Protein AF-A0A8X6UMQ1-F1 (afdb_monomer_lite)

Structure (mmCIF, N/CA/C/O backbone):
data_AF-A0A8X6UMQ1-F1
#
_entry.id   AF-A0A8X6UMQ1-F1
#
loop_
_atom_site.group_PDB
_atom_site.id
_atom_site.type_symbol
_atom_site.label_atom_id
_atom_site.label_alt_id
_atom_site.label_comp_id
_atom_site.label_asym_id
_atom_site.label_entity_id
_atom_site.label_seq_id
_atom_site.pdbx_PDB_ins_code
_atom_site.Cartn_x
_atom_site.Cartn_y
_atom_site.Cartn_z
_atom_site.occupancy
_atom_site.B_iso_or_equiv
_atom_site.auth_seq_id
_atom_site.auth_comp_id
_atom_site.auth_asym_id
_atom_site.auth_atom_id
_atom_site.pdbx_PDB_model_num
ATOM 1 N N . PHE A 1 1 ? 0.516 -11.897 13.824 1.00 55.12 1 PHE A N 1
ATOM 2 C CA . PHE A 1 1 ? 0.504 -12.887 12.729 1.00 55.12 1 PHE A CA 1
ATOM 3 C C . PHE A 1 1 ? 0.758 -14.272 13.299 1.00 55.12 1 PHE A C 1
ATOM 5 O O . PHE A 1 1 ? 1.597 -14.376 14.193 1.00 55.12 1 PHE A O 1
ATOM 12 N N . PRO A 1 2 ? 0.032 -15.308 12.845 1.00 65.31 2 PRO A N 1
ATOM 13 C CA . PRO A 1 2 ? 0.308 -16.686 13.238 1.00 65.31 2 PRO A CA 1
ATOM 14 C C . PRO A 1 2 ? 1.764 -17.045 12.915 1.00 65.31 2 PRO A C 1
ATOM 16 O O . PRO A 1 2 ? 2.289 -16.668 11.867 1.00 65.31 2 PRO A O 1
ATOM 19 N N . ARG A 1 3 ? 2.435 -17.745 13.837 1.00 72.44 3 ARG A N 1
ATOM 20 C CA . ARG A 1 3 ? 3.843 -18.158 13.698 1.00 72.44 3 ARG A CA 1
ATOM 21 C C . ARG A 1 3 ? 3.968 -19.393 12.800 1.00 72.44 3 ARG A C 1
ATOM 23 O O . ARG A 1 3 ? 4.497 -20.419 13.208 1.00 72.44 3 ARG A O 1
ATOM 30 N N . THR A 1 4 ? 3.445 -19.317 11.584 1.00 83.50 4 THR A N 1
ATOM 31 C CA . THR A 1 4 ? 3.621 -20.365 10.574 1.00 83.50 4 THR A CA 1
ATOM 32 C C . THR A 1 4 ? 4.880 -20.077 9.768 1.00 83.50 4 THR A C 1
ATOM 34 O O . THR A 1 4 ? 5.043 -18.960 9.277 1.00 83.50 4 THR A O 1
ATOM 37 N N . ARG A 1 5 ? 5.748 -21.086 9.598 1.00 81.88 5 ARG A N 1
ATOM 38 C CA . ARG A 1 5 ? 7.047 -20.968 8.903 1.00 81.88 5 ARG A CA 1
ATOM 39 C C . ARG A 1 5 ? 6.934 -20.273 7.538 1.00 81.88 5 ARG A C 1
ATOM 41 O O . ARG A 1 5 ? 7.789 -19.471 7.203 1.00 81.88 5 ARG A O 1
ATOM 48 N N . VAL A 1 6 ? 5.846 -20.526 6.813 1.00 88.25 6 VAL A N 1
ATOM 49 C CA . VAL A 1 6 ? 5.626 -20.049 5.437 1.00 88.25 6 VAL A CA 1
ATOM 50 C C . VAL A 1 6 ? 4.946 -18.679 5.328 1.00 88.25 6 VAL A C 1
ATOM 52 O O . VAL A 1 6 ? 4.921 -18.098 4.250 1.00 88.25 6 VAL A O 1
ATOM 55 N N . ALA A 1 7 ? 4.382 -18.129 6.412 1.00 86.69 7 ALA A N 1
ATOM 56 C CA . ALA A 1 7 ? 3.598 -16.887 6.316 1.00 86.69 7 ALA A CA 1
ATOM 57 C C . ALA A 1 7 ? 4.451 -15.682 5.908 1.00 86.69 7 ALA A C 1
ATOM 59 O O . ALA A 1 7 ? 3.979 -14.802 5.189 1.00 86.69 7 ALA A O 1
ATOM 60 N N . ARG A 1 8 ? 5.710 -15.651 6.356 1.00 85.44 8 ARG A N 1
ATOM 61 C CA . ARG A 1 8 ? 6.662 -14.619 5.947 1.00 85.44 8 ARG A CA 1
ATOM 62 C C . ARG A 1 8 ? 6.927 -14.690 4.445 1.00 85.44 8 ARG A C 1
ATOM 64 O O . ARG A 1 8 ? 6.864 -13.660 3.786 1.00 85.44 8 ARG A O 1
ATOM 71 N N . ASP A 1 9 ? 7.176 -15.885 3.921 1.00 90.12 9 ASP A N 1
ATOM 72 C CA . ASP A 1 9 ? 7.523 -16.076 2.511 1.00 90.12 9 ASP A CA 1
ATOM 73 C C . ASP A 1 9 ? 6.345 -15.729 1.600 1.00 90.12 9 ASP A C 1
ATOM 75 O O . ASP A 1 9 ? 6.521 -15.009 0.619 1.00 90.12 9 ASP A O 1
ATOM 79 N N . ILE A 1 10 ? 5.129 -16.143 1.975 1.00 91.00 10 ILE A N 1
ATOM 80 C CA . ILE A 1 10 ? 3.897 -15.755 1.272 1.00 91.00 10 ILE A CA 1
ATOM 81 C C . ILE A 1 10 ? 3.755 -14.228 1.257 1.00 91.00 10 ILE A C 1
ATOM 83 O O . ILE A 1 10 ? 3.507 -13.643 0.205 1.00 91.00 10 ILE A O 1
ATOM 87 N N . SER A 1 11 ? 3.952 -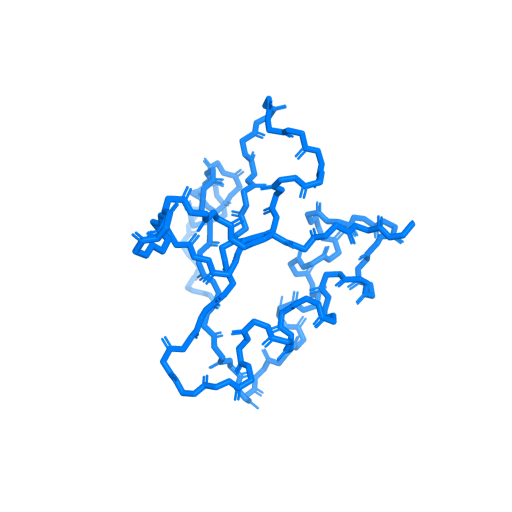13.567 2.402 1.00 88.50 11 SER A N 1
ATOM 88 C CA . SER A 1 11 ? 3.822 -12.110 2.495 1.00 88.50 11 SER A CA 1
ATOM 89 C C . SER A 1 11 ? 4.871 -11.359 1.672 1.00 88.50 11 SER A C 1
ATOM 91 O O . SER A 1 11 ? 4.538 -10.324 1.106 1.00 88.50 11 SER A O 1
ATOM 93 N N . LEU A 1 12 ? 6.115 -11.844 1.612 1.00 89.44 12 LEU A N 1
ATOM 94 C CA . LEU A 1 12 ? 7.196 -11.203 0.852 1.00 89.44 12 LEU A CA 1
ATOM 95 C C . LEU A 1 12 ? 7.062 -11.402 -0.664 1.00 89.44 12 LEU A C 1
ATOM 97 O O . LEU A 1 12 ? 7.520 -10.552 -1.418 1.00 89.44 12 LEU A O 1
ATOM 101 N N . ASN A 1 13 ? 6.428 -12.491 -1.106 1.00 92.12 13 ASN A N 1
ATOM 102 C CA . ASN A 1 13 ? 6.199 -12.783 -2.528 1.00 92.12 13 ASN A CA 1
ATOM 103 C C . ASN A 1 13 ? 4.813 -12.332 -3.027 1.00 92.12 13 ASN A C 1
ATOM 105 O O . ASN A 1 13 ? 4.459 -12.566 -4.180 1.00 92.12 13 ASN A O 1
ATOM 109 N N . SER A 1 14 ? 4.007 -11.694 -2.175 1.00 94.19 14 SER A N 1
ATOM 110 C CA . SER A 1 14 ? 2.703 -11.165 -2.574 1.00 94.19 14 SER A CA 1
ATOM 111 C C . SER A 1 14 ? 2.875 -9.895 -3.408 1.00 94.19 14 SER A C 1
ATOM 113 O O . SER A 1 14 ? 3.337 -8.875 -2.901 1.00 94.19 14 SER A O 1
ATOM 115 N N . HIS A 1 15 ? 2.464 -9.939 -4.676 1.00 95.06 15 HIS A N 1
ATOM 116 C CA . HIS A 1 15 ? 2.509 -8.775 -5.569 1.00 95.06 15 HIS A CA 1
ATOM 117 C C . HIS A 1 15 ? 1.440 -7.729 -5.262 1.00 95.06 15 HIS A C 1
ATOM 119 O O . HIS A 1 15 ? 1.679 -6.548 -5.467 1.00 95.06 15 HIS A O 1
ATOM 125 N N . TYR A 1 16 ? 0.288 -8.142 -4.740 1.00 94.69 16 TYR A N 1
ATOM 126 C CA . TYR A 1 16 ? -0.813 -7.235 -4.439 1.00 94.69 16 TYR A CA 1
ATOM 127 C C . TYR A 1 16 ? -1.266 -7.434 -3.003 1.00 94.69 16 TYR A C 1
ATOM 129 O O . TYR A 1 16 ? -1.604 -8.546 -2.594 1.00 94.69 16 TYR A O 1
ATOM 137 N N . ILE A 1 17 ? -1.272 -6.347 -2.237 1.00 95.50 17 ILE A N 1
ATOM 138 C CA . ILE A 1 17 ? -1.692 -6.343 -0.838 1.00 95.50 17 ILE A CA 1
ATOM 139 C C . ILE A 1 17 ? -2.796 -5.303 -0.676 1.00 95.50 17 ILE A C 1
ATOM 141 O O . ILE A 1 17 ? -2.611 -4.134 -1.001 1.00 95.50 17 ILE A O 1
ATOM 145 N N . ILE A 1 18 ? -3.949 -5.727 -0.159 1.00 95.69 18 ILE A N 1
ATOM 146 C CA . ILE A 1 18 ? -5.085 -4.844 0.124 1.00 95.69 18 ILE A CA 1
ATOM 147 C C . ILE A 1 18 ? -5.103 -4.534 1.619 1.00 95.69 18 ILE A C 1
ATOM 149 O O . ILE A 1 18 ? -5.181 -5.437 2.454 1.00 95.69 18 ILE A O 1
ATOM 153 N N . LEU A 1 19 ? -5.046 -3.249 1.957 1.00 95.38 19 LEU A N 1
ATOM 154 C CA . LEU A 1 19 ? -5.075 -2.759 3.330 1.00 95.38 19 LEU A CA 1
ATOM 155 C C . LEU A 1 19 ? -6.423 -2.113 3.636 1.00 95.38 19 LEU A C 1
ATOM 157 O O . LEU A 1 19 ? -6.753 -1.050 3.114 1.00 95.38 19 LEU A O 1
ATOM 161 N N . PHE A 1 20 ? -7.179 -2.738 4.531 1.00 94.44 20 PHE A N 1
ATOM 162 C CA . PHE A 1 20 ? -8.397 -2.162 5.094 1.00 94.44 20 PHE A CA 1
ATOM 163 C C . PHE A 1 20 ? -8.089 -1.297 6.313 1.00 94.44 20 PHE A C 1
ATOM 165 O O . PHE A 1 20 ? -7.055 -1.456 6.969 1.00 94.44 20 PHE A O 1
ATOM 172 N N . ARG A 1 21 ? -9.035 -0.419 6.663 1.00 92.81 21 ARG A N 1
ATOM 173 C CA . ARG A 1 21 ? -8.947 0.397 7.873 1.00 92.81 21 ARG A CA 1
ATOM 174 C C . ARG A 1 21 ? -8.802 -0.480 9.121 1.00 92.81 21 ARG A C 1
ATOM 176 O O . ARG A 1 21 ? -9.736 -1.166 9.529 1.00 92.81 21 ARG A O 1
ATOM 183 N N . ASN A 1 22 ? -7.655 -0.380 9.781 1.00 89.44 22 ASN A N 1
ATOM 184 C CA . ASN A 1 22 ? -7.407 -0.964 11.094 1.00 89.44 22 ASN A CA 1
ATOM 185 C C . ASN A 1 22 ? -7.237 0.150 12.140 1.00 89.44 22 ASN A C 1
ATOM 187 O O . ASN A 1 22 ? -6.224 0.848 12.163 1.00 89.44 22 ASN A O 1
ATOM 191 N N . ASN A 1 23 ? -8.234 0.316 13.015 1.00 86.38 23 ASN A N 1
ATOM 192 C CA . ASN A 1 23 ? -8.189 1.297 14.109 1.00 86.38 23 ASN A CA 1
ATOM 193 C C . ASN A 1 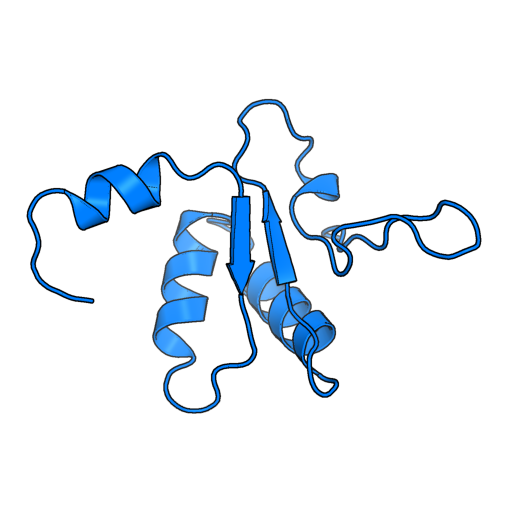23 ? -7.470 0.768 15.364 1.00 86.38 23 ASN A C 1
ATOM 195 O O . ASN A 1 23 ? -7.171 1.550 16.259 1.00 86.38 23 ASN A O 1
ATOM 199 N N . ARG A 1 24 ? -7.222 -0.546 15.455 1.00 88.75 24 ARG A N 1
ATOM 200 C CA . ARG A 1 24 ? -6.630 -1.186 16.639 1.00 88.75 24 ARG A CA 1
ATOM 201 C C . ARG A 1 24 ? -5.112 -1.05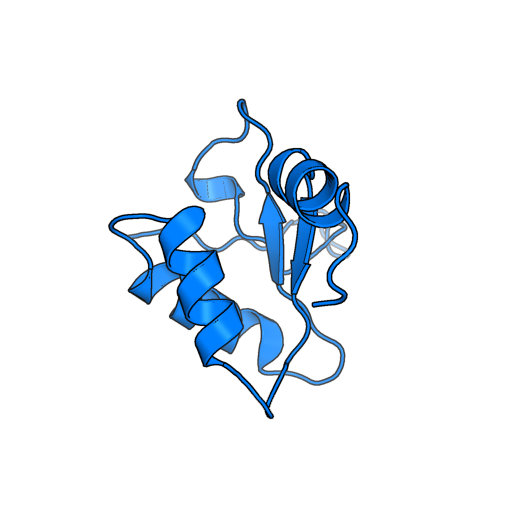7 16.654 1.00 88.75 24 ARG A C 1
ATOM 203 O O . ARG A 1 24 ? -4.544 -0.779 17.701 1.00 88.75 24 ARG A O 1
ATOM 210 N N . ASP A 1 25 ? -4.466 -1.295 15.514 1.00 86.69 25 ASP A N 1
ATOM 211 C CA . ASP A 1 25 ? -3.006 -1.318 15.426 1.00 86.69 25 ASP A CA 1
ATOM 212 C C . ASP A 1 25 ? -2.510 -0.713 14.107 1.00 86.69 25 ASP A C 1
ATOM 214 O O . ASP A 1 25 ? -2.334 -1.395 13.096 1.00 86.69 25 ASP A O 1
ATOM 218 N N . GLN A 1 26 ? -2.264 0.599 14.128 1.00 90.19 26 GLN A N 1
ATOM 219 C CA . GLN A 1 26 ? -1.646 1.299 12.999 1.00 90.19 26 GLN A CA 1
ATOM 220 C C . GLN A 1 26 ? -0.124 1.123 12.943 1.00 90.19 26 GLN A C 1
ATOM 222 O O . GLN A 1 26 ? 0.488 1.430 11.919 1.00 90.19 26 GLN A O 1
ATOM 227 N N . SER A 1 27 ? 0.506 0.613 14.009 1.00 91.88 27 SER A N 1
ATOM 228 C CA . SER A 1 27 ? 1.958 0.419 14.044 1.00 91.88 27 SER A CA 1
ATOM 229 C C . SER A 1 27 ? 2.397 -0.639 13.031 1.00 91.88 27 SER A C 1
ATOM 231 O O . SER A 1 27 ? 3.423 -0.476 12.366 1.00 91.88 27 SER A O 1
ATOM 233 N N . GLN A 1 28 ? 1.567 -1.668 12.835 1.00 91.62 28 GLN A N 1
ATOM 234 C CA . GLN A 1 28 ? 1.768 -2.694 11.821 1.00 91.62 28 GLN A CA 1
ATOM 235 C C . GLN A 1 28 ? 1.742 -2.114 10.401 1.00 91.62 28 GLN A C 1
ATOM 237 O O . GLN A 1 28 ? 2.619 -2.436 9.600 1.00 91.62 28 GLN A O 1
ATOM 242 N N . ILE A 1 29 ? 0.791 -1.220 10.111 1.00 94.88 29 ILE A N 1
ATOM 243 C CA . ILE A 1 29 ? 0.686 -0.546 8.809 1.00 94.88 29 ILE A CA 1
ATOM 244 C C . ILE A 1 29 ? 1.900 0.353 8.573 1.00 94.88 29 ILE A C 1
ATOM 246 O O . ILE A 1 29 ? 2.499 0.306 7.503 1.00 94.88 29 ILE A O 1
ATOM 250 N N . GLY A 1 30 ? 2.335 1.101 9.592 1.00 94.56 30 GLY A N 1
ATOM 251 C CA . GLY A 1 30 ? 3.549 1.915 9.506 1.00 94.56 30 GLY A CA 1
ATOM 252 C C . GLY A 1 30 ? 4.821 1.085 9.313 1.00 94.56 30 GLY A C 1
ATOM 253 O O . GLY A 1 30 ? 5.715 1.487 8.572 1.00 94.56 30 GLY A O 1
ATOM 254 N N . CYS A 1 31 ? 4.914 -0.086 9.949 1.00 93.81 31 CYS A N 1
ATOM 255 C CA . CYS A 1 31 ? 6.027 -1.014 9.752 1.00 93.81 31 CYS A CA 1
ATOM 256 C C . CYS A 1 31 ? 6.064 -1.555 8.321 1.00 93.81 31 CYS A C 1
ATOM 258 O O . CYS A 1 31 ? 7.116 -1.516 7.686 1.00 93.81 31 CYS A O 1
ATOM 260 N N . PHE A 1 32 ? 4.916 -1.987 7.801 1.00 94.19 32 PHE A N 1
ATOM 261 C CA . PHE A 1 32 ? 4.782 -2.415 6.413 1.00 94.19 32 PHE A CA 1
ATOM 262 C C . PHE A 1 32 ? 5.128 -1.279 5.440 1.00 94.19 32 PHE A C 1
ATOM 264 O O . PHE A 1 32 ? 5.968 -1.464 4.566 1.00 94.19 32 PHE A O 1
ATOM 271 N N . GLY A 1 33 ? 4.591 -0.076 5.658 1.00 94.38 33 GLY A N 1
ATOM 272 C CA . GLY A 1 33 ? 4.886 1.113 4.858 1.00 94.38 33 GLY A CA 1
ATOM 273 C C . GLY A 1 33 ? 6.378 1.435 4.771 1.00 94.38 33 GLY A C 1
ATOM 274 O O . GLY A 1 33 ? 6.878 1.735 3.694 1.00 94.38 33 GLY A O 1
ATOM 275 N N . ARG A 1 34 ? 7.126 1.297 5.875 1.00 94.44 34 ARG A N 1
ATOM 276 C CA . ARG A 1 34 ? 8.595 1.431 5.862 1.00 94.44 34 ARG A CA 1
ATOM 277 C C . ARG A 1 34 ? 9.298 0.352 5.037 1.00 94.44 34 ARG A C 1
ATOM 279 O O . ARG A 1 34 ? 10.371 0.619 4.517 1.00 94.44 34 ARG A O 1
ATOM 286 N N . GLN A 1 35 ? 8.737 -0.851 4.930 1.00 92.31 35 GLN A N 1
ATOM 287 C CA . GLN A 1 35 ? 9.321 -1.928 4.122 1.00 92.31 35 GLN A CA 1
ATOM 288 C C . GLN A 1 35 ? 9.075 -1.706 2.626 1.00 92.31 35 GLN A C 1
ATOM 290 O O . GLN A 1 35 ? 9.982 -1.927 1.831 1.00 92.31 35 GLN A O 1
ATOM 295 N N . VAL A 1 36 ? 7.881 -1.242 2.239 1.00 92.44 36 VAL A N 1
ATOM 296 C CA . VAL A 1 36 ? 7.517 -1.052 0.820 1.00 92.44 36 VAL A CA 1
ATOM 297 C C . VAL A 1 36 ? 7.886 0.323 0.249 1.00 92.44 36 VAL A C 1
ATOM 299 O O . VAL A 1 36 ? 8.093 0.437 -0.960 1.00 92.44 36 VAL A O 1
ATOM 302 N N . PHE A 1 37 ? 7.989 1.341 1.110 1.00 92.19 37 PHE A N 1
ATOM 303 C CA . PHE A 1 37 ? 8.293 2.741 0.795 1.00 92.19 37 PHE A CA 1
ATOM 304 C C . PHE A 1 37 ? 9.332 3.296 1.789 1.00 92.19 37 PHE A C 1
ATOM 306 O O . PHE A 1 37 ? 9.049 4.214 2.560 1.00 92.19 37 PHE A O 1
ATOM 313 N N . LEU A 1 38 ? 10.544 2.723 1.769 1.00 86.31 38 LEU A N 1
ATOM 314 C CA . LEU A 1 38 ? 11.694 3.008 2.653 1.00 86.31 38 LEU A CA 1
ATOM 315 C C . LEU A 1 38 ? 11.763 4.459 3.170 1.00 86.31 38 LEU A C 1
ATOM 317 O O . LEU A 1 38 ? 11.424 4.740 4.322 1.00 86.31 38 LEU A O 1
ATOM 321 N N . HIS A 1 39 ? 12.167 5.393 2.306 1.00 89.06 39 HIS A N 1
ATOM 322 C CA . HIS A 1 39 ? 12.350 6.807 2.653 1.00 89.06 39 HIS A CA 1
ATOM 323 C C . HIS A 1 39 ? 11.049 7.623 2.585 1.00 89.06 39 HIS A C 1
ATOM 325 O O . HIS A 1 39 ? 11.031 8.796 2.948 1.00 89.06 39 HIS A O 1
ATOM 331 N N . ARG A 1 40 ? 9.945 7.003 2.151 1.00 91.50 40 ARG A N 1
ATOM 332 C CA . ARG A 1 40 ? 8.651 7.647 1.870 1.00 91.50 40 ARG A CA 1
ATOM 333 C C . ARG A 1 40 ? 7.516 7.097 2.744 1.00 91.50 40 ARG A C 1
ATOM 335 O O . ARG A 1 40 ? 6.341 7.204 2.407 1.00 91.50 40 ARG A O 1
ATOM 342 N N . SER A 1 41 ? 7.844 6.550 3.915 1.00 92.12 41 SER A N 1
ATOM 343 C CA . SER A 1 41 ? 6.849 5.961 4.827 1.00 92.12 41 SER A CA 1
ATOM 344 C C . SER A 1 41 ? 5.779 6.950 5.311 1.00 92.12 41 SER A C 1
ATOM 346 O O . SER A 1 41 ? 4.643 6.548 5.554 1.00 92.12 41 SER A O 1
ATOM 348 N N . LYS A 1 42 ? 6.105 8.247 5.411 1.00 93.88 42 LYS A N 1
ATOM 349 C CA . LYS A 1 42 ? 5.125 9.296 5.733 1.00 93.88 42 LYS A CA 1
ATOM 350 C C . LYS A 1 42 ? 4.075 9.435 4.628 1.00 93.88 42 LYS A C 1
ATOM 352 O O . LYS A 1 42 ? 2.887 9.368 4.921 1.00 93.88 42 LYS A O 1
ATOM 357 N N . PHE A 1 43 ? 4.523 9.528 3.375 1.00 95.62 43 PHE A N 1
ATOM 358 C CA . PHE A 1 43 ? 3.650 9.547 2.200 1.00 95.62 43 PHE A CA 1
ATOM 359 C C . PHE A 1 43 ? 2.746 8.308 2.155 1.00 95.62 43 PHE A C 1
ATOM 361 O O . PHE A 1 43 ? 1.532 8.437 2.021 1.00 95.62 43 PHE A O 1
ATOM 368 N N . PHE A 1 44 ? 3.311 7.118 2.381 1.00 96.12 44 PHE A N 1
ATOM 369 C CA . PHE A 1 44 ? 2.537 5.877 2.449 1.00 96.12 44 PHE A CA 1
ATOM 370 C C . PHE A 1 44 ? 1.426 5.932 3.510 1.00 96.12 44 PHE A C 1
ATOM 372 O O . PHE A 1 44 ? 0.281 5.566 3.245 1.00 96.12 44 PHE A O 1
ATOM 379 N N . MET A 1 45 ? 1.746 6.402 4.720 1.00 95.75 45 MET A N 1
ATOM 380 C CA . MET A 1 45 ? 0.762 6.502 5.802 1.00 95.75 45 MET A CA 1
ATOM 381 C C . MET A 1 45 ? -0.325 7.537 5.510 1.00 95.75 45 MET A C 1
ATOM 383 O O . MET A 1 45 ? -1.478 7.322 5.889 1.00 95.75 45 MET A O 1
ATOM 387 N N . ASP A 1 46 ? 0.013 8.633 4.835 1.00 95.94 46 ASP A N 1
ATOM 388 C CA . ASP A 1 46 ? -0.961 9.642 4.425 1.00 95.94 46 ASP A CA 1
ATOM 389 C C . ASP A 1 46 ? -1.886 9.104 3.322 1.00 95.94 46 ASP A C 1
ATOM 391 O O . ASP A 1 46 ? -3.103 9.275 3.418 1.00 95.94 46 ASP A O 1
ATOM 395 N N . ALA A 1 47 ? -1.348 8.371 2.340 1.00 96.06 47 ALA A N 1
ATOM 396 C CA . ALA A 1 47 ? -2.134 7.663 1.328 1.00 96.06 47 ALA A CA 1
ATOM 397 C C . ALA A 1 47 ? -3.084 6.636 1.965 1.00 96.06 47 ALA A C 1
ATOM 399 O O . ALA A 1 47 ? -4.276 6.639 1.674 1.00 96.06 47 ALA A O 1
ATOM 400 N N . TYR A 1 48 ? -2.601 5.821 2.909 1.00 96.19 48 TYR A N 1
ATOM 401 C CA . TYR A 1 48 ? -3.432 4.867 3.653 1.00 96.19 48 TYR A CA 1
ATOM 402 C C . TYR A 1 48 ? -4.581 5.548 4.401 1.00 96.19 48 TYR A C 1
ATOM 404 O O . TYR A 1 48 ? -5.727 5.105 4.303 1.00 96.19 48 TYR A O 1
ATOM 412 N N . LYS A 1 49 ? -4.309 6.642 5.124 1.00 95.31 49 LYS A N 1
ATOM 413 C CA . LYS A 1 49 ? -5.347 7.385 5.856 1.00 95.31 49 LYS A CA 1
ATOM 414 C C . LYS A 1 49 ? -6.395 7.977 4.918 1.00 95.31 49 LYS A C 1
ATOM 416 O O . LYS A 1 49 ? -7.576 7.905 5.236 1.00 95.31 49 LYS A O 1
ATOM 421 N N . LYS A 1 50 ? -5.972 8.538 3.780 1.00 95.69 50 LYS A N 1
ATOM 422 C CA . LYS A 1 50 ? -6.877 9.097 2.764 1.00 95.69 50 LYS A CA 1
ATOM 423 C C . LYS A 1 50 ? -7.719 8.001 2.109 1.00 95.69 50 LYS A C 1
ATOM 425 O O . LYS A 1 50 ? -8.939 8.108 2.088 1.00 95.69 50 LYS A O 1
ATOM 430 N N . ALA A 1 51 ? -7.083 6.923 1.654 1.00 95.38 51 ALA A N 1
ATOM 431 C CA . ALA A 1 51 ? -7.752 5.808 0.990 1.00 95.38 51 ALA A CA 1
ATOM 432 C C . ALA A 1 51 ? -8.769 5.106 1.901 1.00 95.38 51 ALA A C 1
ATOM 434 O O . ALA A 1 51 ? -9.818 4.685 1.440 1.00 95.38 51 ALA A O 1
ATOM 435 N N . THR A 1 52 ? -8.488 5.016 3.204 1.00 94.88 52 THR A N 1
ATOM 436 C CA . THR A 1 52 ? -9.344 4.326 4.187 1.00 94.88 52 THR A CA 1
ATOM 437 C C . THR A 1 52 ? -10.207 5.269 5.037 1.00 94.88 52 THR A C 1
ATOM 439 O O . THR A 1 52 ? -10.760 4.855 6.062 1.00 94.88 52 THR A O 1
ATOM 442 N N . ALA A 1 53 ? -10.326 6.542 4.641 1.00 93.56 53 ALA A N 1
ATOM 443 C CA . ALA A 1 53 ? -11.104 7.541 5.375 1.00 93.56 53 ALA A CA 1
ATOM 444 C C . ALA A 1 53 ? -12.590 7.156 5.448 1.00 93.56 53 ALA A C 1
ATOM 446 O O . ALA A 1 53 ? -13.189 7.193 6.529 1.00 93.56 53 ALA A O 1
ATOM 447 N N . GLU A 1 54 ? -13.136 6.710 4.317 1.00 90.88 54 GLU A N 1
ATOM 448 C CA . GLU A 1 54 ? -14.533 6.315 4.167 1.00 90.88 54 GLU A CA 1
ATOM 449 C C . GLU A 1 54 ? -14.781 4.843 4.514 1.00 90.88 54 GLU A C 1
ATOM 451 O O . GLU A 1 54 ? -13.883 3.992 4.505 1.00 90.88 54 GLU A O 1
ATOM 456 N N . LYS A 1 55 ? -16.040 4.525 4.833 1.00 89.00 55 LYS A N 1
ATOM 457 C CA . LYS A 1 55 ? -16.447 3.150 5.151 1.00 89.00 55 LYS A CA 1
ATOM 458 C C . LYS A 1 55 ? -16.247 2.237 3.939 1.00 89.00 55 LYS A C 1
ATOM 460 O O . LYS A 1 55 ? -16.524 2.624 2.809 1.00 89.00 55 LYS A O 1
ATOM 465 N N . TYR A 1 56 ? -15.815 1.004 4.210 1.00 88.31 56 TYR A N 1
ATOM 466 C CA . TYR A 1 56 ? -15.616 -0.066 3.219 1.00 88.31 56 TYR A CA 1
ATOM 467 C C . TYR A 1 56 ? -14.534 0.198 2.160 1.00 88.31 56 TYR A C 1
ATOM 469 O O . TYR A 1 56 ? -14.396 -0.590 1.229 1.00 88.31 56 TYR A O 1
ATOM 477 N N . GLN A 1 57 ? -13.738 1.257 2.318 1.00 92.81 57 GLN A N 1
ATOM 478 C CA . GLN A 1 57 ? -12.613 1.545 1.435 1.00 92.81 57 GLN A CA 1
ATOM 479 C C . GLN A 1 57 ? -11.323 0.846 1.886 1.00 92.81 57 GLN A C 1
ATOM 481 O O . GLN A 1 57 ? -11.187 0.383 3.026 1.00 92.81 57 GLN A O 1
ATOM 486 N N . PHE A 1 58 ? -10.362 0.787 0.970 1.00 95.81 58 PHE A N 1
ATOM 487 C CA . PHE A 1 58 ? -9.074 0.130 1.146 1.00 95.81 58 PHE A CA 1
ATOM 488 C C . PHE A 1 58 ? -7.971 0.879 0.391 1.00 95.81 58 PHE A C 1
ATOM 490 O O . PHE A 1 58 ? -8.237 1.709 -0.475 1.00 95.81 58 PHE A O 1
ATOM 497 N N . LEU A 1 59 ? -6.720 0.546 0.703 1.00 96.75 59 LEU A N 1
ATOM 498 C CA . LEU A 1 59 ? -5.558 0.896 -0.107 1.00 96.75 59 LEU A CA 1
ATOM 499 C C . LEU A 1 59 ? -5.022 -0.368 -0.781 1.00 96.75 59 LEU A C 1
ATOM 501 O O . LEU A 1 59 ? -4.678 -1.330 -0.091 1.00 96.75 59 LEU A O 1
ATOM 505 N N . LEU A 1 60 ? -4.923 -0.363 -2.107 1.00 96.62 60 LEU A N 1
ATOM 506 C CA . LEU A 1 60 ? -4.165 -1.364 -2.850 1.00 96.62 60 LEU A CA 1
ATOM 507 C C . LEU A 1 60 ? -2.694 -0.951 -2.879 1.00 96.62 60 LEU A C 1
ATOM 509 O O . LEU A 1 60 ? -2.365 0.166 -3.282 1.00 96.62 60 LEU A O 1
ATOM 513 N N . VAL A 1 61 ? -1.823 -1.872 -2.484 1.00 96.62 61 VAL A N 1
ATOM 514 C CA . VAL A 1 61 ? -0.371 -1.726 -2.538 1.00 96.62 61 VAL A CA 1
ATOM 515 C C . VAL A 1 61 ? 0.176 -2.723 -3.552 1.00 96.62 61 VAL A C 1
ATOM 517 O O . VAL A 1 61 ? 0.056 -3.935 -3.364 1.00 96.62 61 VAL A O 1
ATOM 520 N N . ASP A 1 62 ? 0.750 -2.191 -4.625 1.00 95.31 62 ASP A N 1
ATOM 521 C CA . ASP A 1 62 ? 1.399 -2.937 -5.696 1.00 95.31 62 ASP A CA 1
ATOM 522 C C . ASP A 1 62 ? 2.904 -3.076 -5.399 1.00 95.31 62 ASP A C 1
ATOM 524 O O . ASP A 1 62 ? 3.659 -2.104 -5.253 1.00 95.31 62 ASP A O 1
ATOM 528 N N . CYS A 1 63 ? 3.319 -4.327 -5.260 1.00 94.69 63 CYS A N 1
ATOM 529 C CA . CYS A 1 63 ? 4.684 -4.778 -5.029 1.00 94.69 63 CYS A CA 1
ATOM 530 C C . CYS A 1 63 ? 5.259 -5.489 -6.265 1.00 94.69 63 CYS A C 1
ATOM 532 O O . CYS A 1 63 ? 6.284 -6.163 -6.158 1.00 94.69 63 CYS A O 1
ATOM 534 N N . PHE A 1 64 ? 4.598 -5.409 -7.423 1.00 94.69 64 PHE A N 1
ATOM 535 C CA . PHE A 1 64 ? 5.096 -5.991 -8.660 1.00 94.69 64 PHE A CA 1
ATOM 536 C C . PHE A 1 64 ? 6.357 -5.239 -9.127 1.00 94.69 64 PHE A C 1
ATOM 538 O O . PHE A 1 64 ? 6.374 -4.006 -9.133 1.00 94.69 64 PHE A O 1
ATOM 545 N N . PRO A 1 65 ? 7.435 -5.948 -9.510 1.00 90.50 65 PRO A N 1
ATOM 546 C CA . PRO A 1 65 ? 8.751 -5.338 -9.714 1.00 90.50 65 PRO A CA 1
ATOM 547 C C . PRO A 1 65 ? 8.829 -4.381 -10.908 1.00 90.50 65 PRO A C 1
ATOM 549 O O . PRO A 1 65 ? 9.745 -3.568 -10.962 1.00 90.50 65 PRO A O 1
ATOM 552 N N . THR A 1 66 ? 7.901 -4.475 -11.864 1.00 94.19 66 THR A N 1
ATOM 553 C CA . THR A 1 66 ? 7.872 -3.614 -13.057 1.00 94.19 66 THR A CA 1
ATOM 554 C C . THR A 1 66 ? 6.827 -2.504 -12.972 1.00 94.19 66 THR 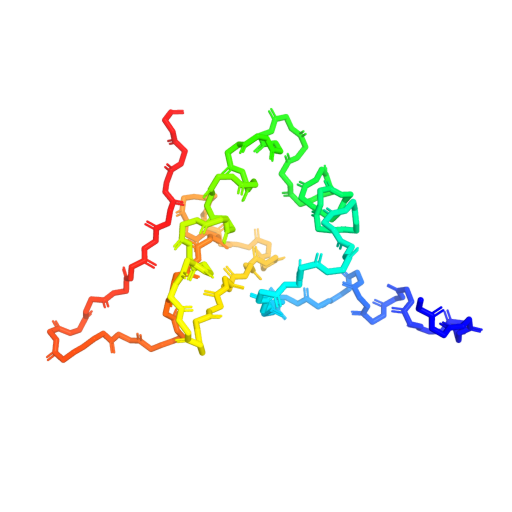A C 1
ATOM 556 O O . THR A 1 66 ? 6.618 -1.810 -13.961 1.00 94.19 66 THR A O 1
ATOM 559 N N . THR A 1 67 ? 6.118 -2.372 -11.847 1.00 92.44 67 THR A N 1
ATOM 560 C CA . THR A 1 67 ? 5.156 -1.282 -11.666 1.00 92.44 67 THR A CA 1
ATOM 561 C C . THR A 1 67 ? 5.909 0.003 -11.341 1.00 92.44 67 THR A C 1
ATOM 563 O O . THR A 1 67 ? 6.673 0.047 -10.373 1.00 92.44 67 THR A O 1
ATOM 566 N N . ASP A 1 68 ? 5.651 1.056 -12.116 1.00 91.56 68 ASP A N 1
ATOM 567 C CA . ASP A 1 68 ? 6.191 2.392 -11.863 1.00 91.56 68 ASP A CA 1
ATOM 568 C C . A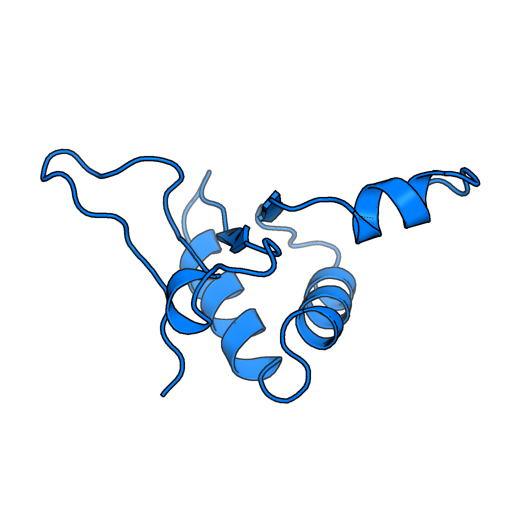SP A 1 68 ? 5.821 2.881 -10.461 1.00 91.56 68 ASP A C 1
ATOM 570 O O . ASP A 1 68 ? 4.697 2.674 -9.997 1.00 91.56 68 ASP A O 1
ATOM 574 N N . GLU A 1 69 ? 6.751 3.559 -9.780 1.00 87.69 69 GLU A N 1
ATOM 575 C CA . GLU A 1 69 ? 6.595 3.928 -8.366 1.00 87.69 69 GLU A CA 1
ATOM 576 C C . GLU A 1 69 ? 5.303 4.719 -8.092 1.00 87.69 69 GLU A C 1
ATOM 578 O O . GLU A 1 69 ? 4.629 4.488 -7.087 1.00 87.69 69 GLU A O 1
ATOM 583 N N . GLU A 1 70 ? 4.926 5.589 -9.026 1.00 89.31 70 GLU A N 1
ATOM 584 C CA . GLU A 1 70 ? 3.739 6.449 -8.976 1.00 89.31 70 GLU A CA 1
ATOM 585 C C . GLU A 1 70 ? 2.415 5.671 -9.052 1.00 89.31 70 GLU A C 1
ATOM 587 O O . GLU A 1 70 ? 1.376 6.145 -8.597 1.00 89.31 70 GLU A O 1
ATOM 592 N N . LEU A 1 71 ? 2.442 4.451 -9.594 1.00 91.44 71 LEU A N 1
ATOM 593 C CA . LEU A 1 71 ? 1.260 3.612 -9.805 1.00 91.44 71 LEU A CA 1
ATOM 594 C C . LEU A 1 71 ? 1.074 2.563 -8.707 1.00 91.44 71 LEU A C 1
ATOM 596 O O . LEU A 1 71 ? 0.145 1.745 -8.783 1.00 91.44 71 LEU A O 1
ATOM 600 N N . ARG A 1 72 ? 1.953 2.564 -7.695 1.00 94.56 72 ARG A N 1
ATOM 601 C CA . ARG A 1 72 ? 2.012 1.505 -6.682 1.00 94.56 72 ARG A CA 1
ATOM 602 C C . ARG A 1 72 ? 0.947 1.600 -5.598 1.00 94.56 72 ARG A C 1
ATOM 604 O O . ARG A 1 72 ? 0.671 0.600 -4.943 1.00 94.56 72 ARG A O 1
ATOM 611 N N . LEU A 1 73 ? 0.355 2.772 -5.385 1.00 96.69 73 LEU A N 1
ATOM 612 C CA . LEU A 1 73 ? -0.679 2.985 -4.374 1.00 96.69 73 LEU A CA 1
ATOM 613 C C . LEU A 1 73 ? -1.983 3.382 -5.054 1.00 96.69 73 LEU A C 1
ATOM 615 O O . LEU A 1 73 ? -2.064 4.457 -5.643 1.00 96.69 73 LEU A O 1
ATOM 619 N N . ARG A 1 74 ? -3.009 2.530 -4.962 1.00 95.00 74 ARG A N 1
ATOM 620 C CA . ARG A 1 74 ? -4.302 2.764 -5.627 1.00 95.00 74 ARG A CA 1
ATOM 621 C C . ARG A 1 74 ? -5.458 2.735 -4.641 1.00 95.00 74 ARG A C 1
ATOM 623 O O . ARG A 1 74 ? -5.457 1.953 -3.691 1.00 95.00 74 ARG A O 1
ATOM 630 N N . GLN A 1 75 ? -6.455 3.576 -4.893 1.00 93.12 75 GLN A N 1
ATOM 631 C CA . GLN A 1 75 ? -7.710 3.595 -4.137 1.00 93.12 75 GLN A CA 1
ATOM 632 C C . GLN A 1 75 ? -8.783 2.691 -4.762 1.00 93.12 75 GLN A C 1
ATOM 634 O O . GLN A 1 75 ? -9.799 2.410 -4.134 1.00 93.12 75 GLN A O 1
ATOM 639 N N . SER A 1 76 ? -8.562 2.208 -5.986 1.00 87.06 76 SER A N 1
ATOM 640 C CA . SER A 1 76 ? -9.498 1.340 -6.693 1.00 87.06 76 SER A CA 1
ATOM 641 C C . SER A 1 76 ? -8.810 0.084 -7.231 1.00 87.06 76 SER A C 1
ATOM 643 O O . SER A 1 76 ? -7.640 0.103 -7.615 1.00 87.06 76 SER A O 1
ATOM 645 N N . LEU A 1 77 ? -9.542 -1.035 -7.224 1.00 86.75 77 LEU A N 1
ATOM 646 C CA . LEU A 1 77 ? -9.137 -2.276 -7.904 1.00 86.75 77 LEU A CA 1
ATOM 647 C C . LEU A 1 77 ? -9.473 -2.230 -9.394 1.00 86.75 77 LEU A C 1
ATOM 649 O O . LEU A 1 77 ? -8.748 -2.787 -10.213 1.00 86.75 77 LEU A O 1
ATOM 653 N N . PHE A 1 78 ? -10.584 -1.571 -9.713 1.00 87.38 78 PHE A N 1
ATOM 654 C CA . PHE A 1 78 ? -11.101 -1.409 -11.059 1.00 87.38 78 PHE A CA 1
ATOM 655 C C . PHE A 1 78 ? -11.186 0.078 -11.400 1.00 87.38 78 PHE A C 1
ATOM 657 O O . PHE A 1 78 ? -11.259 0.911 -10.486 1.00 87.38 78 PHE A O 1
ATOM 664 N N . PRO A 1 79 ? -11.203 0.414 -12.695 1.00 88.94 79 PRO A N 1
ATOM 665 C CA . PRO A 1 79 ? -11.515 1.763 -13.121 1.00 88.94 79 PRO A CA 1
ATOM 666 C C . PRO A 1 79 ? -12.921 2.176 -12.670 1.00 88.94 79 PRO A C 1
ATOM 668 O O . PRO A 1 79 ? -13.805 1.329 -12.534 1.00 88.94 79 PRO A O 1
ATOM 671 N N . ASP A 1 80 ? -13.124 3.471 -12.444 1.00 88.75 80 ASP A N 1
ATOM 672 C CA . ASP A 1 80 ? -14.461 4.027 -12.231 1.00 88.75 80 ASP A CA 1
ATOM 673 C C . ASP A 1 80 ? -15.306 3.988 -13.521 1.00 88.75 80 ASP A C 1
ATOM 675 O O . ASP A 1 80 ? -14.843 3.548 -14.577 1.00 88.75 80 ASP A O 1
ATOM 679 N N . ASP A 1 81 ? -16.543 4.486 -13.463 1.00 89.81 81 ASP A N 1
ATOM 680 C CA . ASP A 1 81 ? -17.461 4.511 -14.615 1.00 89.81 81 ASP A CA 1
ATOM 681 C C . ASP A 1 81 ? -16.916 5.295 -15.827 1.00 89.81 81 ASP A C 1
ATOM 683 O O . ASP A 1 81 ? -17.444 5.190 -16.933 1.00 89.81 81 ASP A O 1
ATOM 687 N N . ARG A 1 82 ? -15.851 6.086 -15.641 1.00 91.06 82 ARG A N 1
ATOM 688 C CA . ARG A 1 82 ? -15.159 6.843 -16.695 1.00 91.06 82 ARG A CA 1
ATOM 689 C C . ARG A 1 82 ? -13.894 6.139 -17.189 1.00 91.06 82 ARG A C 1
ATOM 691 O O . ARG A 1 82 ? -13.190 6.689 -18.033 1.00 91.06 82 ARG A O 1
ATOM 698 N N . GLY A 1 83 ? -13.577 4.955 -16.669 1.00 89.06 83 GLY A N 1
ATOM 699 C CA . GLY A 1 83 ? -12.357 4.227 -16.999 1.00 89.06 83 GLY A CA 1
ATOM 700 C C . GLY A 1 83 ? -11.110 4.738 -16.269 1.00 89.06 83 GLY A C 1
ATOM 701 O O . GLY A 1 83 ? -10.000 4.419 -16.694 1.00 89.06 83 GLY A O 1
ATOM 702 N N . ILE A 1 84 ? -11.252 5.502 -15.178 1.00 88.31 84 ILE A N 1
ATOM 703 C CA . ILE A 1 84 ? -10.118 6.098 -14.456 1.00 88.31 84 ILE A CA 1
ATOM 704 C C . ILE A 1 84 ? -9.770 5.285 -13.204 1.00 88.31 84 ILE A C 1
ATOM 706 O O . ILE A 1 84 ? -10.636 4.966 -12.390 1.00 88.31 84 ILE A O 1
ATOM 710 N N . ASN A 1 85 ? -8.476 5.003 -13.017 1.00 89.62 85 ASN A N 1
ATOM 711 C CA . ASN A 1 85 ? -7.931 4.458 -11.772 1.00 89.62 85 ASN A CA 1
ATOM 712 C C . ASN A 1 85 ? -7.353 5.583 -10.909 1.00 89.62 85 ASN A C 1
ATOM 714 O O . ASN A 1 85 ? -6.501 6.344 -11.364 1.00 89.62 85 ASN A O 1
ATOM 718 N N . TRP A 1 86 ? -7.779 5.653 -9.650 1.00 91.75 86 TRP A N 1
ATOM 719 C CA . TRP A 1 86 ? -7.303 6.666 -8.709 1.00 91.75 86 TRP A CA 1
ATOM 720 C C . TRP A 1 86 ? -6.040 6.186 -7.992 1.00 91.75 86 TRP A C 1
ATOM 722 O O . TRP A 1 86 ? -6.057 5.155 -7.310 1.00 91.75 86 TRP A O 1
ATOM 732 N N . VAL A 1 87 ? -4.949 6.940 -8.145 1.00 94.56 87 VAL A N 1
ATOM 733 C CA . VAL A 1 87 ? -3.619 6.608 -7.614 1.00 94.56 87 VAL A CA 1
ATOM 734 C C . VAL A 1 87 ? -3.074 7.718 -6.717 1.00 94.56 87 VAL A C 1
ATOM 736 O O . VAL A 1 87 ? -3.411 8.890 -6.883 1.00 94.56 87 VAL A O 1
ATOM 739 N N . PHE A 1 88 ? -2.229 7.344 -5.757 1.00 95.12 88 PHE A N 1
ATOM 740 C CA . PHE A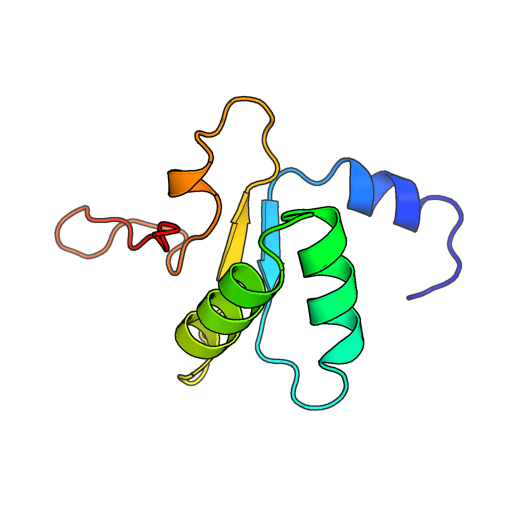 1 88 ? -1.481 8.288 -4.931 1.00 95.12 88 PHE A CA 1
ATOM 741 C C . PHE A 1 88 ? -0.062 8.410 -5.476 1.00 95.12 88 PHE A C 1
ATOM 743 O O . PHE A 1 88 ? 0.683 7.431 -5.468 1.00 95.12 88 PHE A O 1
ATOM 750 N N . VAL A 1 89 ? 0.311 9.622 -5.883 1.00 93.00 89 VAL A N 1
ATOM 751 C CA . VAL A 1 89 ? 1.634 9.943 -6.431 1.00 93.00 89 VAL A CA 1
ATOM 752 C C . VAL A 1 89 ? 2.434 10.727 -5.382 1.00 93.00 89 VAL A C 1
ATOM 754 O O . VAL A 1 89 ? 1.869 11.636 -4.765 1.00 93.00 89 VAL A O 1
ATOM 757 N N . PRO A 1 90 ? 3.700 10.363 -5.110 1.00 85.00 90 PRO A N 1
ATOM 758 C CA . PRO A 1 90 ? 4.568 11.153 -4.242 1.00 85.00 90 PRO A CA 1
ATOM 759 C C . PRO A 1 90 ? 4.931 12.491 -4.906 1.00 85.00 90 PRO A C 1
ATOM 761 O O . PRO A 1 90 ? 5.164 12.528 -6.110 1.00 85.00 90 PRO A O 1
ATOM 764 N N . GLU A 1 91 ? 4.976 13.568 -4.114 1.00 77.25 91 GLU A N 1
ATOM 765 C CA . GLU A 1 91 ? 5.527 14.872 -4.535 1.00 77.25 91 GLU A CA 1
ATOM 766 C C . GLU A 1 91 ? 7.038 14.805 -4.822 1.00 77.25 91 GLU A C 1
ATOM 768 O O . GLU A 1 91 ? 7.745 13.992 -4.167 1.00 77.25 91 GLU A O 1
#

Foldseek 3Di:
DPPDPCPVVCVVPDQKDKAEDDPPDCVVVLVVLCVLPVVCSVLSVVLQCVLHVDPPWIWIAGPPPPDDPQAGIWRDPFADPVRDTHTRGDD

Organism: Nephila pilipes (NCBI:txid299642)

pLDDT: mean 90.88, std 6.29, range [55.12, 96.75]

Sequence (91 aa):
FPRTRVARDISLNSHYIILFRNNRDQSQIGCFGRQVFLHRSKFFMDAYKKATAEKYQFLLVDCFPTTDEELRLRQSLFPDDRGINWVFVPE

Secondary structure (DSSP, 8-state):
----TTHHHHHHS-SEEEEE--SS-HHHHHHHHHHHSGGGHHHHHHHHHHHTSSTT-EEEEE--TTS-GGGSEES-SS--TTSPPPB----

Radius of gyration: 13.49 Å; chains: 1; bounding box: 30×36×34 Å